Protein AF-A0A1F5SL50-F1 (afdb_monomer_lite)

Foldseek 3Di:
DDALEKEKADLDPPDCFPVPPVDLHGALVPGPPQVRIWIWHQQPPQRDIDIDRSHPPRQAFDFDQHPVRDTSTGSPRDSHYHYHNDDDD

Radius of gyration: 13.02 Å; chains: 1; bounding box: 25×21×41 Å

Sequence (89 aa):
MEEGATYLLCPDKKCRLFLDSSRRIPCEQECPRQDKLVKMIICRNCKNIIELPGDHNALCHIKHACPDGRNALNFRLSGVYYLLYEKPE

Structure (mmCIF, N/CA/C/O backbone):
data_AF-A0A1F5SL50-F1
#
_entry.id   AF-A0A1F5SL50-F1
#
loop_
_atom_site.group_PDB
_atom_site.id
_atom_site.type_symbol
_atom_site.label_atom_id
_atom_site.label_alt_id
_atom_site.label_comp_id
_atom_site.label_asym_id
_atom_site.label_entity_id
_atom_site.label_seq_id
_atom_site.pdbx_PDB_ins_code
_atom_site.Cartn_x
_atom_site.Cartn_y
_atom_site.Cartn_z
_atom_site.occupancy
_atom_site.B_iso_or_equiv
_atom_site.auth_seq_id
_atom_site.auth_comp_id
_atom_site.auth_asym_id
_atom_site.auth_atom_id
_atom_site.pdbx_PDB_model_num
ATOM 1 N N . MET A 1 1 ? 0.202 12.412 -4.951 1.00 76.44 1 MET A N 1
ATOM 2 C CA . MET A 1 1 ? 1.006 11.345 -4.309 1.00 76.44 1 MET A CA 1
ATOM 3 C C . MET A 1 1 ? 2.480 11.604 -4.606 1.00 76.44 1 MET A C 1
ATOM 5 O O . MET A 1 1 ? 2.773 12.1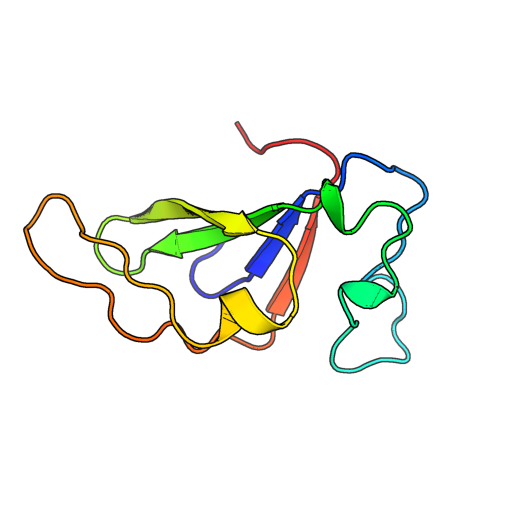47 -5.663 1.00 76.44 1 MET A O 1
ATOM 9 N N . GLU A 1 2 ? 3.384 11.248 -3.697 1.00 76.94 2 GLU A N 1
ATOM 10 C CA . GLU A 1 2 ? 4.823 11.525 -3.757 1.00 76.94 2 GLU A CA 1
ATOM 11 C C . GLU A 1 2 ? 5.623 10.255 -4.058 1.00 76.94 2 GLU A C 1
ATOM 13 O O . GLU A 1 2 ? 5.314 9.162 -3.575 1.00 76.94 2 GLU A O 1
ATOM 18 N N . GLU A 1 3 ? 6.672 10.391 -4.867 1.00 74.88 3 GLU A N 1
ATOM 19 C CA . GLU A 1 3 ? 7.539 9.267 -5.202 1.00 74.88 3 GLU A CA 1
ATOM 20 C C . GLU A 1 3 ? 8.323 8.768 -3.989 1.00 74.88 3 GLU A C 1
ATOM 22 O O . GLU A 1 3 ? 8.911 9.532 -3.230 1.00 74.88 3 GLU A O 1
ATOM 27 N N . GLY A 1 4 ? 8.382 7.446 -3.835 1.00 73.12 4 GLY A N 1
ATOM 28 C CA . GLY A 1 4 ? 9.065 6.806 -2.714 1.00 73.12 4 GLY A CA 1
ATOM 29 C C . GLY A 1 4 ? 8.210 6.671 -1.457 1.00 73.12 4 GLY A C 1
ATOM 30 O O . GLY A 1 4 ? 8.527 5.799 -0.647 1.00 73.12 4 GLY A O 1
ATOM 31 N N . ALA A 1 5 ? 7.130 7.438 -1.311 1.00 79.06 5 ALA A N 1
ATOM 32 C CA . ALA A 1 5 ? 6.165 7.248 -0.238 1.00 79.06 5 ALA A CA 1
ATOM 33 C C . ALA A 1 5 ? 5.278 6.016 -0.477 1.00 79.06 5 ALA A C 1
ATOM 35 O O . ALA A 1 5 ? 5.005 5.626 -1.617 1.00 79.06 5 ALA A O 1
ATOM 36 N N . THR A 1 6 ? 4.806 5.428 0.621 1.00 80.38 6 THR A N 1
ATOM 37 C CA . THR A 1 6 ? 3.822 4.341 0.607 1.00 80.38 6 THR A CA 1
ATOM 38 C C . THR A 1 6 ? 2.486 4.873 1.081 1.00 80.38 6 THR A C 1
ATOM 40 O O . THR A 1 6 ? 2.386 5.410 2.181 1.00 80.38 6 THR A O 1
ATOM 43 N N . TYR A 1 7 ? 1.444 4.695 0.282 1.00 83.62 7 TYR A N 1
ATOM 44 C CA . TYR A 1 7 ? 0.092 5.067 0.666 1.00 83.62 7 TYR A CA 1
ATOM 45 C C . TYR A 1 7 ? -0.689 3.814 1.022 1.00 83.62 7 TYR A C 1
ATOM 47 O O . TYR A 1 7 ? -0.595 2.795 0.343 1.00 83.62 7 TYR A O 1
ATOM 55 N N . LEU A 1 8 ? -1.460 3.886 2.093 1.00 84.06 8 LEU A N 1
ATOM 56 C CA . LEU A 1 8 ? -2.332 2.822 2.546 1.00 84.06 8 LEU A CA 1
ATOM 57 C C . LEU A 1 8 ? -3.759 3.322 2.484 1.00 84.06 8 LEU A C 1
ATOM 59 O O . LEU A 1 8 ? -4.161 4.176 3.261 1.00 84.06 8 LEU A O 1
ATOM 63 N N . LEU A 1 9 ? -4.509 2.801 1.528 1.00 88.19 9 LEU A N 1
ATOM 64 C CA . LEU A 1 9 ? -5.916 3.081 1.357 1.00 88.19 9 LEU A CA 1
ATOM 65 C C . LEU A 1 9 ? -6.718 2.115 2.228 1.00 88.19 9 LEU A C 1
ATOM 67 O O . LEU A 1 9 ? -6.780 0.916 1.952 1.00 88.19 9 LEU A O 1
ATOM 71 N N . CYS A 1 10 ? -7.339 2.647 3.276 1.00 87.56 10 CYS A N 1
ATOM 72 C CA . CYS A 1 10 ? -8.240 1.912 4.148 1.00 87.56 10 CYS A CA 1
ATOM 73 C C . CYS A 1 10 ? -9.651 2.505 4.053 1.00 87.56 10 CYS A C 1
ATOM 75 O O . CYS A 1 10 ? -9.843 3.657 4.432 1.00 87.56 10 CYS A O 1
ATOM 77 N N . PRO A 1 11 ? -10.677 1.740 3.644 1.00 83.12 11 PRO A N 1
ATOM 78 C CA . PRO A 1 11 ? -12.048 2.254 3.599 1.00 83.12 11 PRO A CA 1
ATOM 79 C C . PRO A 1 11 ? -12.652 2.487 4.997 1.00 83.12 11 PRO A C 1
ATOM 81 O O . PRO A 1 11 ? -13.749 3.032 5.118 1.00 83.12 11 PRO A O 1
ATOM 84 N N . ASP A 1 12 ? -11.985 2.042 6.066 1.00 84.88 12 ASP A N 1
ATOM 85 C CA . ASP A 1 12 ? -12.428 2.270 7.437 1.00 84.88 12 ASP A CA 1
ATOM 86 C C . ASP A 1 12 ? -11.873 3.590 7.985 1.00 84.88 12 ASP A C 1
ATOM 88 O O . ASP A 1 12 ? -10.710 3.675 8.378 1.00 84.88 12 ASP A O 1
ATOM 92 N N . LYS A 1 13 ? -12.737 4.606 8.091 1.00 81.12 13 LYS A N 1
ATOM 93 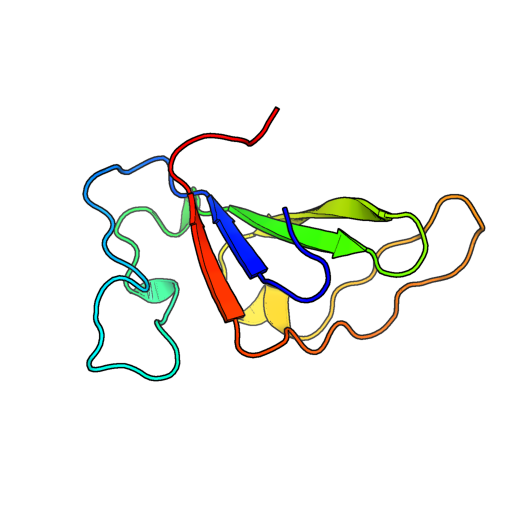C CA . LYS A 1 13 ? -12.404 5.923 8.667 1.00 81.12 13 LYS A CA 1
ATOM 94 C C . LYS A 1 13 ? -12.034 5.878 10.157 1.00 81.12 13 LYS A C 1
ATOM 96 O O . LYS A 1 13 ? -11.579 6.880 10.703 1.00 81.12 13 LYS A O 1
ATOM 101 N N . LYS A 1 14 ? -12.240 4.744 10.838 1.00 80.69 14 LYS A N 1
ATOM 102 C CA . LYS A 1 14 ? -11.776 4.521 12.216 1.00 80.69 14 LYS A CA 1
ATOM 103 C C . LYS A 1 14 ? -10.360 3.955 12.277 1.00 80.69 14 LYS A C 1
ATOM 105 O O . LYS A 1 14 ? -9.788 3.912 13.365 1.00 80.69 14 LYS A O 1
ATOM 110 N N . CYS A 1 15 ? -9.798 3.510 11.152 1.00 78.56 15 CYS A N 1
ATOM 111 C CA . CYS A 1 15 ? -8.422 3.044 11.096 1.00 78.56 15 CYS A CA 1
ATOM 112 C C . CYS A 1 15 ? -7.486 4.202 11.451 1.00 78.56 15 CYS A C 1
ATOM 114 O O . CYS A 1 15 ? -7.582 5.276 10.876 1.00 78.56 15 CYS A O 1
ATOM 116 N N . ARG A 1 16 ? -6.592 3.993 12.419 1.00 72.88 16 ARG A N 1
ATOM 117 C CA . ARG A 1 16 ? -5.597 4.993 12.841 1.00 72.88 16 ARG A CA 1
ATOM 118 C C . ARG A 1 16 ? -4.168 4.517 12.610 1.00 72.88 16 ARG A C 1
ATOM 120 O O . ARG A 1 16 ? -3.244 4.994 13.266 1.00 72.88 16 ARG A O 1
ATOM 127 N N . LEU A 1 17 ? -3.986 3.568 11.688 1.00 71.12 17 LEU A N 1
ATOM 128 C CA . LEU A 1 17 ? -2.657 3.138 11.270 1.00 71.12 17 LEU A CA 1
ATOM 129 C C . LEU A 1 17 ? -1.851 4.379 10.848 1.00 71.12 17 LEU A C 1
ATOM 131 O O . LEU A 1 17 ? -2.358 5.219 10.114 1.00 71.12 17 LEU A O 1
ATOM 135 N N . PHE A 1 18 ? -0.617 4.518 11.334 1.00 64.88 18 PHE A N 1
ATOM 136 C CA . PHE A 1 18 ? 0.271 5.672 11.073 1.00 64.88 18 PHE A CA 1
ATOM 137 C C . PHE A 1 18 ? -0.133 7.024 11.661 1.00 64.88 18 PHE A C 1
ATOM 139 O O . PHE A 1 18 ? 0.614 7.981 11.493 1.00 64.88 18 PHE A O 1
ATOM 146 N N . LEU A 1 19 ? -1.219 7.103 12.434 1.00 59.47 19 LEU A N 1
ATOM 147 C CA . LEU A 1 19 ? -1.517 8.277 13.267 1.00 59.47 19 LEU A CA 1
ATOM 148 C C . LEU A 1 19 ? -0.972 8.140 14.697 1.00 59.47 19 LEU A C 1
ATOM 150 O O . LEU A 1 19 ? -1.026 9.093 15.472 1.00 59.47 19 LEU A O 1
ATOM 154 N N . ASP A 1 20 ? -0.442 6.967 15.051 1.00 58.50 20 ASP A N 1
ATOM 155 C CA . ASP A 1 20 ? 0.233 6.744 16.325 1.00 58.50 20 ASP A CA 1
ATOM 156 C C . ASP A 1 20 ? 1.701 7.189 16.232 1.00 58.50 20 ASP A C 1
ATOM 158 O O . ASP A 1 20 ? 2.576 6.460 15.758 1.00 58.50 20 ASP A O 1
ATOM 162 N N . SER A 1 21 ? 1.965 8.411 16.697 1.00 54.50 21 SER A N 1
ATOM 163 C CA . SER A 1 21 ? 3.295 9.027 16.718 1.00 54.50 21 SER A CA 1
ATOM 164 C C . SER A 1 21 ? 4.310 8.295 17.605 1.00 54.50 21 SER A C 1
ATOM 166 O O . SER A 1 21 ? 5.492 8.634 17.574 1.00 54.50 21 SER A O 1
ATOM 168 N N . SER A 1 22 ? 3.888 7.308 18.407 1.00 58.38 22 SER A N 1
ATOM 169 C CA . SER A 1 22 ? 4.794 6.505 19.238 1.00 58.38 22 SER A CA 1
ATOM 170 C C . SER A 1 22 ? 5.495 5.383 18.462 1.00 58.38 22 SER A C 1
ATOM 172 O O . SER A 1 22 ? 6.427 4.764 18.980 1.00 58.38 22 SER A O 1
ATOM 174 N N . ARG A 1 23 ? 5.090 5.116 17.211 1.00 56.50 23 ARG A N 1
ATOM 175 C CA . ARG A 1 23 ? 5.558 3.958 16.439 1.00 56.50 23 ARG A CA 1
ATOM 176 C C . ARG A 1 23 ? 6.316 4.359 15.182 1.00 56.50 23 ARG A C 1
ATOM 178 O O . ARG A 1 23 ? 5.845 5.140 14.366 1.00 56.50 23 ARG A O 1
ATOM 185 N N . ARG A 1 24 ? 7.493 3.749 14.999 1.00 54.06 24 ARG A N 1
ATOM 186 C CA . ARG A 1 24 ? 8.356 3.956 13.822 1.00 54.06 24 ARG A CA 1
ATOM 187 C C . ARG A 1 24 ? 7.796 3.334 12.541 1.00 54.06 24 ARG A C 1
ATOM 189 O O . ARG A 1 24 ? 8.034 3.881 11.472 1.00 54.06 24 ARG A O 1
ATOM 196 N N . ILE A 1 25 ? 7.116 2.188 12.640 1.00 62.12 25 ILE A N 1
ATOM 197 C CA . ILE A 1 25 ? 6.507 1.473 11.505 1.00 62.12 25 ILE A CA 1
ATOM 198 C C . ILE A 1 25 ? 5.217 0.793 11.996 1.00 62.12 25 ILE A C 1
ATOM 200 O O . ILE A 1 25 ? 5.283 -0.199 12.720 1.00 62.12 25 ILE A O 1
ATOM 204 N N . PRO A 1 26 ? 4.048 1.347 11.675 1.00 64.88 26 PRO A N 1
ATOM 205 C CA . PRO A 1 26 ? 2.751 0.730 11.948 1.00 64.88 26 PRO A CA 1
ATOM 206 C C . PRO A 1 26 ? 2.563 -0.579 11.185 1.00 64.88 26 PRO A C 1
ATOM 208 O O . PRO A 1 26 ? 2.927 -0.676 10.015 1.00 64.88 26 PRO A O 1
ATOM 211 N N . CYS A 1 27 ? 1.995 -1.581 11.857 1.00 72.69 27 CYS A N 1
ATOM 212 C CA . CYS A 1 27 ? 1.773 -2.899 11.279 1.00 72.69 27 CYS A CA 1
ATOM 213 C C . CYS A 1 27 ? 0.372 -2.976 10.667 1.00 72.69 27 CYS A C 1
ATOM 215 O O . CYS A 1 27 ? -0.624 -2.733 11.345 1.00 72.69 27 CYS A O 1
ATOM 217 N N . GLU A 1 28 ? 0.269 -3.367 9.397 1.00 75.00 28 GLU A N 1
ATOM 218 C CA . GLU A 1 28 ? -1.011 -3.503 8.687 1.00 75.00 28 GLU A CA 1
ATOM 219 C C . GLU A 1 28 ? -1.952 -4.545 9.297 1.00 75.00 28 GLU A C 1
ATOM 221 O O . GLU A 1 28 ? -3.163 -4.448 9.107 1.00 75.00 28 GLU A O 1
ATOM 226 N N . GLN A 1 29 ? -1.424 -5.481 10.091 1.00 73.56 29 GLN A N 1
ATOM 227 C CA . GLN A 1 29 ? -2.220 -6.441 10.867 1.00 73.56 29 GLN A CA 1
ATOM 228 C C . GLN A 1 29 ? -3.118 -5.774 11.915 1.00 73.56 29 GLN A C 1
ATOM 230 O O . GLN A 1 29 ? -4.090 -6.363 12.373 1.00 73.56 29 GLN A O 1
ATOM 235 N N . GLU A 1 30 ? -2.811 -4.537 12.298 1.00 76.75 30 GLU A N 1
ATOM 236 C CA . GLU A 1 30 ? -3.601 -3.776 13.266 1.00 76.75 30 GLU A CA 1
ATOM 237 C C . GLU A 1 30 ? -4.759 -3.024 12.601 1.00 76.75 30 GLU A C 1
ATOM 239 O O . GLU A 1 30 ? -5.549 -2.356 13.270 1.00 76.75 30 GLU A O 1
ATOM 244 N N . CYS A 1 31 ? -4.877 -3.123 11.274 1.00 79.56 31 CYS A N 1
ATOM 245 C CA . CYS A 1 31 ? -6.022 -2.613 10.552 1.00 79.56 31 CYS A CA 1
ATOM 246 C C . CYS A 1 31 ? -7.233 -3.523 10.815 1.00 79.56 31 CYS A C 1
ATOM 248 O O . CYS A 1 31 ? -7.190 -4.698 10.449 1.00 79.56 31 CYS A O 1
ATOM 250 N N . PRO A 1 32 ? -8.364 -2.999 11.330 1.00 79.62 32 PRO A N 1
ATOM 251 C CA . PRO A 1 32 ? -9.586 -3.790 11.517 1.00 79.62 32 PRO A CA 1
ATOM 252 C C . PRO A 1 32 ? -10.134 -4.396 10.217 1.00 79.62 32 PRO A C 1
ATOM 254 O O . PRO A 1 32 ? -10.945 -5.316 10.253 1.00 79.62 32 PRO A O 1
ATOM 257 N N . ARG A 1 33 ? -9.721 -3.842 9.071 1.00 83.62 33 ARG A N 1
ATOM 258 C CA . ARG A 1 33 ? -10.090 -4.273 7.721 1.00 83.62 33 ARG A CA 1
ATOM 259 C C . ARG A 1 33 ? -8.855 -4.510 6.860 1.00 83.62 33 ARG A C 1
ATOM 261 O O . ARG A 1 33 ? -8.768 -3.997 5.745 1.00 83.62 33 ARG A O 1
ATOM 268 N N . GLN A 1 34 ? -7.878 -5.241 7.396 1.00 80.69 34 GLN A N 1
ATOM 269 C CA . GLN A 1 34 ? -6.653 -5.590 6.674 1.00 80.69 34 GLN A CA 1
ATOM 270 C C . GLN A 1 34 ? -6.947 -6.232 5.304 1.00 80.69 34 GLN A C 1
ATOM 272 O O . GLN A 1 34 ? -6.251 -5.953 4.333 1.00 80.69 34 GLN A O 1
ATOM 277 N N . ASP A 1 35 ? -8.014 -7.028 5.205 1.00 82.38 35 ASP A N 1
ATOM 278 C CA . ASP A 1 35 ? -8.496 -7.665 3.972 1.00 82.38 35 ASP A CA 1
ATOM 279 C C . ASP A 1 35 ? -8.909 -6.666 2.876 1.00 82.38 35 ASP A C 1
ATOM 281 O O . ASP A 1 35 ? -8.897 -7.002 1.694 1.00 82.38 35 ASP A O 1
ATOM 285 N N . LYS A 1 36 ? -9.260 -5.434 3.259 1.00 85.94 36 LYS A N 1
ATOM 286 C CA . LYS A 1 36 ? -9.670 -4.349 2.350 1.00 85.94 36 LYS A CA 1
ATOM 287 C C . LYS A 1 36 ? -8.633 -3.241 2.235 1.00 85.94 36 LYS A C 1
ATOM 289 O O . LYS A 1 36 ? -8.889 -2.237 1.573 1.00 85.94 36 LYS A O 1
ATOM 294 N N . LEU A 1 37 ? -7.504 -3.391 2.915 1.00 85.25 37 LEU A N 1
ATOM 295 C CA . LEU A 1 37 ? -6.418 -2.434 2.881 1.00 85.25 37 LEU A CA 1
ATOM 296 C C . LEU A 1 37 ? -5.683 -2.579 1.545 1.00 85.25 37 LEU A C 1
ATOM 298 O O . LEU A 1 37 ? -5.297 -3.683 1.160 1.00 85.25 37 LEU A O 1
ATOM 302 N N . VAL A 1 38 ? -5.478 -1.467 0.845 1.00 87.81 38 VAL A N 1
ATOM 303 C CA . VAL A 1 38 ? -4.738 -1.432 -0.421 1.00 87.81 38 VAL A CA 1
ATOM 304 C C . VAL A 1 38 ? -3.500 -0.571 -0.243 1.00 87.81 38 VAL A C 1
ATOM 306 O O . VAL A 1 38 ? -3.570 0.558 0.232 1.00 87.81 38 VAL A O 1
ATOM 309 N N . LYS A 1 39 ? -2.350 -1.099 -0.638 1.00 83.12 39 LYS A N 1
ATOM 310 C CA . LYS A 1 39 ? -1.095 -0.359 -0.727 1.00 83.12 39 LYS A CA 1
ATOM 311 C C . LYS A 1 39 ? -0.994 0.276 -2.094 1.00 83.12 39 LYS A C 1
ATOM 313 O O . LYS A 1 39 ? -1.179 -0.395 -3.100 1.00 83.12 39 LYS A O 1
ATOM 318 N N . MET A 1 40 ? -0.671 1.554 -2.132 1.00 85.38 40 MET A N 1
ATOM 319 C CA . MET A 1 40 ? -0.469 2.292 -3.365 1.00 85.38 40 MET A CA 1
ATOM 320 C C . MET A 1 40 ? 0.928 2.900 -3.336 1.00 85.38 40 MET A C 1
ATOM 322 O O . MET A 1 40 ? 1.293 3.612 -2.398 1.00 85.38 40 MET A O 1
ATOM 326 N N . ILE A 1 41 ? 1.719 2.609 -4.362 1.00 81.69 41 ILE A N 1
ATOM 327 C CA . ILE A 1 41 ? 3.064 3.167 -4.530 1.00 81.69 41 ILE A CA 1
ATOM 328 C C . ILE A 1 41 ? 3.196 3.744 -5.933 1.00 81.69 41 ILE A C 1
ATOM 330 O O . ILE A 1 41 ? 2.564 3.256 -6.867 1.00 81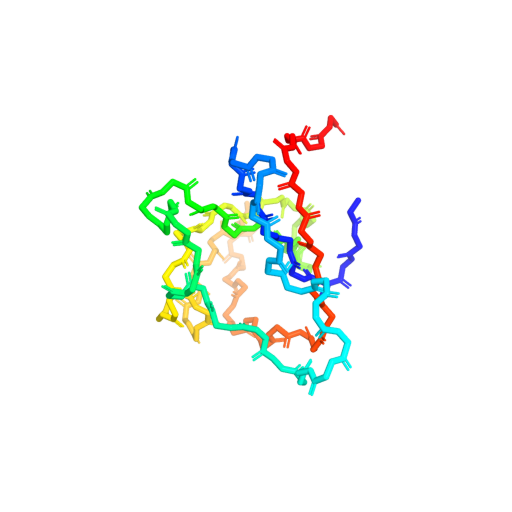.69 41 ILE A O 1
ATOM 334 N N . ILE A 1 42 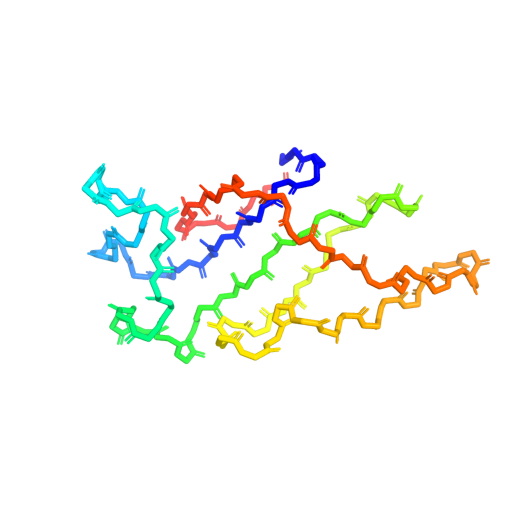? 4.034 4.763 -6.100 1.00 82.31 42 ILE A N 1
ATOM 335 C CA . ILE A 1 42 ? 4.347 5.286 -7.432 1.00 82.31 42 ILE A CA 1
ATOM 336 C C . ILE A 1 42 ? 5.569 4.557 -7.978 1.00 82.31 42 ILE A C 1
ATOM 338 O O . ILE A 1 42 ? 6.633 4.526 -7.349 1.00 82.31 42 ILE A O 1
ATOM 342 N N . CYS A 1 43 ? 5.435 3.999 -9.179 1.00 79.19 43 CYS A N 1
ATOM 343 C CA . CYS A 1 43 ? 6.565 3.432 -9.883 1.00 79.19 43 CYS A CA 1
ATOM 344 C C . CYS A 1 43 ? 7.570 4.529 -10.263 1.00 79.19 43 CYS A C 1
ATOM 346 O O . CYS A 1 43 ? 7.237 5.441 -11.015 1.00 79.19 43 CYS A O 1
ATOM 348 N N . ARG A 1 44 ? 8.831 4.415 -9.832 1.00 76.19 44 ARG A N 1
ATOM 349 C CA . ARG A 1 44 ? 9.879 5.397 -10.180 1.00 76.19 44 ARG A CA 1
ATOM 350 C C . ARG A 1 44 ? 10.165 5.492 -11.682 1.00 76.19 44 ARG A C 1
ATOM 352 O O . ARG A 1 44 ? 10.584 6.550 -12.142 1.00 76.19 44 ARG A O 1
ATOM 359 N N . ASN A 1 45 ? 9.943 4.406 -12.425 1.00 79.06 45 ASN A N 1
ATOM 360 C CA . ASN A 1 45 ? 10.231 4.342 -13.858 1.00 79.06 45 ASN A CA 1
ATOM 361 C C . ASN A 1 45 ? 9.080 4.916 -14.689 1.00 79.06 45 ASN A C 1
ATOM 363 O O . ASN A 1 45 ? 9.272 5.891 -15.405 1.00 79.06 45 ASN A O 1
ATOM 367 N N . CYS A 1 46 ? 7.882 4.333 -14.580 1.00 82.19 46 CYS A N 1
ATOM 368 C CA . CYS A 1 46 ? 6.741 4.699 -15.424 1.00 82.19 46 CYS A CA 1
ATOM 369 C C . CYS A 1 46 ? 5.784 5.715 -14.786 1.00 82.19 46 CYS A C 1
ATOM 371 O O . CYS A 1 46 ? 4.807 6.092 -15.421 1.00 82.19 46 CYS A O 1
ATOM 373 N N . LYS A 1 47 ? 6.030 6.134 -13.536 1.00 81.31 47 LYS A N 1
ATOM 374 C CA . LYS A 1 47 ? 5.185 7.054 -12.747 1.00 81.31 47 LYS A CA 1
ATOM 375 C C . LYS A 1 47 ? 3.742 6.587 -12.522 1.00 81.31 47 LYS A C 1
ATOM 377 O O . LYS A 1 47 ? 2.960 7.314 -11.919 1.00 81.31 47 LYS A O 1
ATOM 382 N N . ASN A 1 48 ? 3.404 5.360 -12.915 1.00 83.00 48 ASN A N 1
ATOM 383 C CA . ASN A 1 48 ? 2.096 4.775 -12.652 1.00 83.00 48 ASN A CA 1
ATOM 384 C C . ASN A 1 48 ? 1.945 4.387 -11.182 1.00 83.00 48 ASN A C 1
ATOM 386 O O . ASN A 1 48 ? 2.905 3.973 -10.520 1.00 83.00 48 ASN A O 1
ATOM 390 N N . ILE A 1 49 ? 0.708 4.472 -10.703 1.00 84.50 49 ILE A N 1
ATOM 391 C CA . ILE A 1 49 ? 0.318 3.964 -9.395 1.00 84.50 49 ILE A CA 1
ATOM 392 C C . ILE A 1 49 ? 0.215 2.440 -9.481 1.00 84.50 49 ILE A C 1
ATOM 394 O O . ILE A 1 49 ? -0.469 1.896 -10.346 1.00 84.50 49 ILE A O 1
ATOM 398 N N . ILE A 1 50 ? 0.901 1.756 -8.572 1.00 83.69 50 ILE A N 1
ATOM 399 C CA . ILE A 1 50 ? 0.827 0.308 -8.402 1.00 83.69 50 ILE A CA 1
ATOM 400 C C . ILE A 1 50 ? -0.012 0.045 -7.158 1.00 83.69 50 ILE A C 1
ATOM 402 O O . ILE A 1 50 ? 0.354 0.481 -6.065 1.00 83.69 50 ILE A O 1
ATOM 406 N N . GLU A 1 51 ? -1.115 -0.678 -7.337 1.00 86.44 51 GLU A N 1
ATOM 407 C CA . GLU A 1 51 ? -1.961 -1.155 -6.248 1.00 86.44 51 GLU A CA 1
ATOM 408 C C . GLU A 1 51 ? -1.524 -2.558 -5.819 1.00 86.44 51 GLU A C 1
ATOM 410 O O . GLU A 1 51 ? -1.298 -3.443 -6.645 1.00 86.44 51 GLU A O 1
ATOM 415 N N . LEU A 1 52 ? -1.389 -2.754 -4.515 1.00 81.62 52 LEU A N 1
ATOM 416 C CA . LEU A 1 52 ? -0.913 -3.979 -3.892 1.00 81.62 52 LEU A CA 1
ATOM 417 C C . LEU A 1 52 ? -1.820 -4.338 -2.714 1.00 81.62 52 LEU A C 1
ATOM 419 O O . LEU A 1 52 ? -2.446 -3.451 -2.127 1.00 81.62 52 LEU A O 1
ATOM 423 N N . PRO A 1 53 ? -1.879 -5.617 -2.319 1.00 81.38 53 PRO A N 1
ATOM 424 C CA . PRO A 1 53 ? -2.579 -6.003 -1.105 1.00 81.38 53 PRO A CA 1
ATOM 425 C C . PRO A 1 53 ? -1.966 -5.311 0.117 1.00 81.38 53 PRO A C 1
ATOM 427 O O . PRO A 1 53 ? -0.757 -5.097 0.190 1.00 81.38 53 PRO A O 1
ATOM 430 N N . GLY A 1 54 ? -2.793 -4.987 1.106 1.00 73.50 54 GLY A N 1
ATOM 431 C CA . GLY A 1 54 ? -2.371 -4.415 2.381 1.00 73.50 54 GLY A CA 1
ATOM 432 C C . GLY A 1 54 ? -1.658 -5.389 3.324 1.00 73.50 54 GLY A C 1
ATOM 433 O O . GLY A 1 54 ? -1.559 -5.111 4.513 1.00 73.50 54 GLY A O 1
ATOM 434 N N . ASP A 1 55 ? -1.170 -6.535 2.852 1.00 73.62 55 ASP A N 1
ATOM 435 C CA . ASP A 1 55 ? -0.526 -7.539 3.695 1.00 73.62 55 ASP A CA 1
ATOM 436 C C . ASP A 1 55 ? 0.950 -7.207 3.962 1.00 73.62 55 ASP A C 1
ATOM 438 O O . ASP A 1 55 ? 1.634 -6.570 3.163 1.00 73.62 55 ASP A O 1
ATOM 442 N N . HIS A 1 56 ? 1.470 -7.640 5.110 1.00 66.62 56 HIS A N 1
ATOM 443 C CA . HIS A 1 56 ? 2.851 -7.356 5.520 1.00 66.62 56 HIS A CA 1
ATOM 444 C C . HIS A 1 56 ? 3.894 -7.867 4.501 1.00 66.62 56 HIS A C 1
ATOM 446 O O . HIS A 1 56 ? 4.968 -7.287 4.355 1.00 66.62 56 HIS A O 1
ATOM 452 N N . ASN A 1 57 ? 3.552 -8.915 3.744 1.00 64.69 57 ASN A N 1
ATOM 453 C CA . ASN A 1 57 ? 4.460 -9.588 2.820 1.00 64.69 57 ASN A CA 1
ATOM 454 C C . ASN A 1 57 ? 4.530 -8.944 1.423 1.00 64.69 57 ASN A C 1
ATOM 456 O O . ASN A 1 57 ? 5.580 -9.049 0.782 1.00 64.69 57 ASN A O 1
ATOM 460 N N . ALA A 1 58 ? 3.496 -8.227 0.951 1.00 64.75 58 ALA A N 1
ATOM 461 C CA . ALA A 1 58 ? 3.546 -7.563 -0.361 1.00 64.75 58 ALA A CA 1
ATOM 462 C C . ALA A 1 58 ? 4.591 -6.438 -0.460 1.00 64.75 58 ALA A C 1
ATOM 464 O O . ALA A 1 58 ? 4.874 -5.967 -1.560 1.00 64.75 58 ALA A O 1
ATOM 465 N N . LEU A 1 59 ? 5.193 -6.013 0.658 1.00 59.78 59 LEU A N 1
ATOM 466 C CA . LEU A 1 59 ? 6.190 -4.935 0.701 1.00 59.78 59 LEU A CA 1
ATOM 467 C C . LEU A 1 59 ? 7.546 -5.343 0.107 1.00 59.78 59 LEU A C 1
ATOM 469 O O . LEU A 1 59 ? 8.278 -4.491 -0.390 1.00 59.78 59 LEU A O 1
ATOM 473 N N . CYS A 1 60 ? 7.913 -6.624 0.183 1.00 56.81 60 CYS A N 1
ATOM 474 C CA . CYS A 1 60 ? 9.300 -7.035 -0.046 1.00 56.81 60 CYS A CA 1
ATOM 475 C C . CYS A 1 60 ? 9.622 -7.329 -1.519 1.00 56.81 60 CYS A C 1
ATOM 477 O O . CYS A 1 60 ? 10.773 -7.191 -1.929 1.00 56.81 60 CYS A O 1
ATOM 479 N N . HIS A 1 61 ? 8.634 -7.729 -2.329 1.00 59.38 61 HIS A N 1
ATOM 480 C CA . HIS A 1 61 ? 8.870 -8.210 -3.696 1.00 59.38 61 HIS A CA 1
ATOM 481 C C . HIS A 1 61 ? 7.772 -7.765 -4.663 1.00 59.38 61 HIS A C 1
ATOM 483 O O . HIS A 1 61 ? 6.911 -8.545 -5.066 1.00 59.38 61 HIS A O 1
ATOM 489 N N . ILE A 1 62 ? 7.830 -6.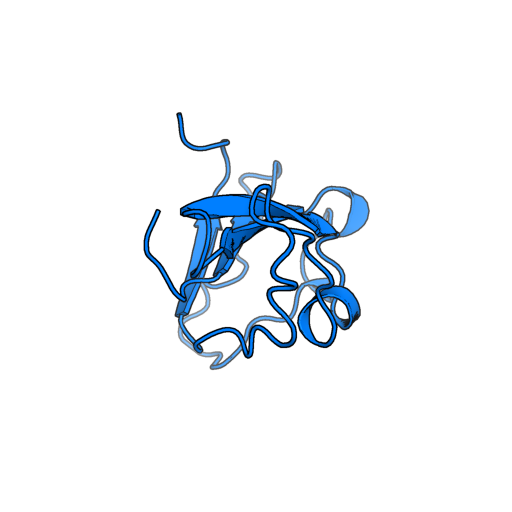504 -5.085 1.00 66.38 62 ILE A N 1
ATOM 490 C CA . ILE A 1 62 ? 6.906 -5.972 -6.088 1.00 66.38 62 ILE A CA 1
ATOM 491 C C . ILE A 1 62 ? 7.526 -6.166 -7.470 1.00 66.38 62 ILE A C 1
ATOM 493 O O . ILE A 1 62 ? 8.580 -5.606 -7.772 1.00 66.38 62 ILE A O 1
ATOM 497 N N . LYS A 1 63 ? 6.868 -6.967 -8.313 1.00 68.88 63 LYS A N 1
ATOM 498 C CA . LYS A 1 63 ? 7.207 -7.118 -9.732 1.00 68.88 63 LYS A CA 1
ATOM 499 C C . LYS A 1 63 ? 6.208 -6.316 -10.557 1.00 68.88 63 LYS A C 1
ATOM 501 O O . LYS A 1 63 ? 5.151 -6.824 -10.913 1.00 68.88 63 LYS A O 1
ATOM 506 N N . HIS A 1 64 ? 6.537 -5.060 -10.843 1.00 73.06 64 HIS A N 1
ATOM 507 C CA . HIS A 1 64 ? 5.772 -4.249 -11.786 1.00 73.06 64 HIS A CA 1
ATOM 508 C C . HIS A 1 64 ? 6.474 -4.230 -13.146 1.00 73.06 64 HIS A C 1
ATOM 510 O O . HIS A 1 64 ? 7.603 -3.739 -13.258 1.00 73.06 64 HIS A O 1
ATOM 516 N N . ALA A 1 65 ? 5.801 -4.778 -14.158 1.00 73.44 65 ALA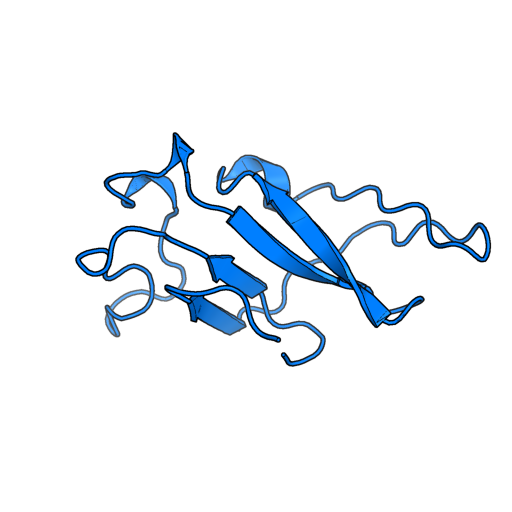 A N 1
ATOM 517 C CA . ALA A 1 65 ? 6.210 -4.670 -15.550 1.00 73.44 65 ALA A CA 1
ATOM 518 C C . ALA A 1 65 ? 5.796 -3.289 -16.064 1.00 73.44 65 ALA A C 1
ATOM 520 O O . ALA A 1 65 ? 4.610 -3.026 -16.271 1.00 73.44 65 ALA A O 1
ATOM 521 N N . CYS A 1 66 ? 6.766 -2.391 -16.219 1.00 74.12 66 CYS A N 1
ATOM 522 C CA . CYS A 1 66 ? 6.490 -1.080 -16.784 1.00 74.12 66 CYS A CA 1
ATOM 523 C C . CYS A 1 66 ? 6.153 -1.213 -18.286 1.00 74.12 66 CYS A C 1
ATOM 525 O O . CYS A 1 66 ? 6.635 -2.145 -18.938 1.00 74.12 66 CYS A O 1
ATOM 527 N N . PRO A 1 67 ? 5.376 -0.278 -18.866 1.00 70.44 67 PRO A N 1
ATOM 528 C CA . PRO A 1 67 ? 5.024 -0.291 -20.293 1.00 70.44 67 PRO A CA 1
ATOM 529 C C . PRO A 1 67 ? 6.233 -0.258 -21.241 1.00 70.44 67 PRO A C 1
ATOM 531 O O . PRO A 1 67 ? 6.131 -0.664 -22.392 1.00 70.44 67 PRO A O 1
ATOM 534 N N . ASP A 1 68 ? 7.383 0.212 -20.756 1.00 67.81 68 ASP A N 1
ATOM 535 C CA . ASP A 1 68 ? 8.666 0.259 -21.465 1.00 67.81 68 ASP A CA 1
ATOM 536 C C . ASP A 1 68 ? 9.468 -1.058 -21.360 1.00 67.81 68 ASP A C 1
ATOM 538 O O . ASP A 1 68 ? 10.632 -1.114 -21.760 1.00 67.81 68 ASP A O 1
ATOM 542 N N . GLY A 1 69 ? 8.877 -2.120 -20.799 1.00 62.66 69 GLY A N 1
ATOM 543 C CA . GLY A 1 69 ? 9.512 -3.427 -20.621 1.00 62.66 69 GLY A CA 1
ATOM 544 C C . GLY A 1 69 ? 10.539 -3.480 -19.487 1.00 62.66 69 GLY A C 1
ATOM 545 O O . GLY A 1 69 ? 11.145 -4.530 -19.256 1.00 62.66 69 GLY A O 1
ATOM 546 N N . ARG A 1 70 ? 10.745 -2.382 -18.745 1.00 64.00 70 ARG A N 1
ATOM 547 C CA . ARG A 1 70 ? 11.636 -2.370 -17.581 1.00 64.00 70 ARG A CA 1
ATOM 548 C C . ARG A 1 70 ? 10.887 -2.898 -16.364 1.00 64.00 70 ARG A C 1
ATOM 550 O O . ARG A 1 70 ? 9.867 -2.354 -15.947 1.00 64.00 70 ARG A O 1
ATOM 557 N N . ASN A 1 71 ? 11.415 -3.942 -15.736 1.00 59.78 71 ASN A N 1
ATOM 558 C CA . ASN A 1 71 ? 10.892 -4.364 -14.444 1.00 59.78 71 ASN A CA 1
ATOM 559 C C . ASN A 1 71 ? 11.383 -3.382 -13.379 1.00 59.78 71 ASN A C 1
ATOM 561 O O . ASN A 1 71 ? 12.590 -3.219 -13.190 1.00 59.78 71 ASN A O 1
ATOM 565 N N . ALA A 1 72 ? 10.462 -2.750 -12.656 1.00 59.06 72 ALA A N 1
ATOM 566 C CA . ALA A 1 72 ? 10.813 -2.016 -11.449 1.00 59.06 72 ALA A CA 1
ATOM 567 C C . ALA A 1 72 ? 11.038 -3.039 -10.323 1.00 59.06 72 ALA A C 1
ATOM 569 O O . ALA A 1 72 ? 10.170 -3.282 -9.490 1.00 59.06 72 ALA A O 1
ATOM 570 N N . LEU A 1 73 ? 12.175 -3.735 -10.386 1.00 50.94 73 LEU A N 1
ATOM 571 C CA . LEU A 1 73 ? 12.565 -4.751 -9.415 1.00 50.94 73 LEU A CA 1
ATOM 572 C C . LEU A 1 73 ? 13.107 -4.042 -8.177 1.00 50.94 73 LEU A C 1
ATOM 574 O O . LEU A 1 73 ? 14.140 -3.381 -8.243 1.00 50.94 73 LEU A O 1
ATOM 578 N N . ASN A 1 74 ? 12.429 -4.247 -7.050 1.00 52.66 74 ASN A N 1
ATOM 579 C CA . ASN A 1 74 ? 12.859 -3.881 -5.697 1.00 52.66 74 ASN A CA 1
ATOM 580 C C . ASN A 1 74 ? 12.564 -2.428 -5.296 1.00 52.66 74 ASN A C 1
ATOM 582 O O . ASN A 1 74 ? 13.458 -1.598 -5.125 1.00 52.66 74 ASN A O 1
ATOM 586 N N . PHE A 1 75 ? 11.288 -2.137 -5.034 1.00 57.47 75 PHE A N 1
ATOM 587 C CA . PHE A 1 75 ? 10.942 -1.004 -4.180 1.00 57.47 75 PHE A CA 1
ATOM 588 C C . PHE A 1 75 ? 11.271 -1.358 -2.731 1.00 57.47 75 PHE A C 1
ATOM 590 O O . PHE A 1 75 ? 10.514 -2.053 -2.064 1.00 57.47 75 PHE A O 1
ATOM 597 N N . ARG A 1 76 ? 12.396 -0.852 -2.220 1.00 52.78 76 ARG A N 1
ATOM 598 C CA . ARG A 1 76 ? 12.530 -0.658 -0.777 1.00 52.78 76 ARG A CA 1
ATOM 599 C C . ARG A 1 76 ? 11.711 0.581 -0.450 1.00 52.78 76 ARG A C 1
ATOM 601 O O . ARG A 1 76 ? 12.103 1.685 -0.830 1.00 52.78 76 ARG A O 1
ATOM 608 N N . LEU A 1 77 ? 10.546 0.383 0.154 1.00 58.00 77 LEU A N 1
ATOM 609 C CA . LEU A 1 77 ? 9.668 1.487 0.512 1.00 58.00 77 LEU A CA 1
ATOM 610 C C . LEU A 1 77 ? 10.445 2.440 1.413 1.00 58.00 77 LEU A C 1
ATOM 612 O O . LEU A 1 77 ? 11.062 2.021 2.398 1.00 58.00 77 LEU A O 1
ATOM 616 N N . SER A 1 78 ? 10.514 3.708 0.999 1.00 54.91 78 SER A N 1
ATOM 617 C CA . SER A 1 78 ? 11.105 4.731 1.851 1.00 54.91 78 SER A CA 1
ATOM 618 C C . SER A 1 78 ? 10.236 4.786 3.106 1.00 54.91 78 SER A C 1
ATOM 620 O O . SER A 1 78 ? 9.031 4.578 3.009 1.00 54.91 78 SER A O 1
ATOM 622 N N . GLY A 1 79 ? 10.814 4.983 4.289 1.00 62.09 79 GLY A N 1
ATOM 623 C CA . GLY A 1 79 ? 10.096 4.913 5.570 1.00 62.09 79 GLY A CA 1
ATOM 624 C C . GLY A 1 79 ? 8.992 5.964 5.780 1.00 62.09 79 GLY A C 1
ATOM 625 O O . GLY A 1 79 ? 8.665 6.255 6.923 1.00 62.09 79 GLY A O 1
ATOM 626 N N . VAL A 1 80 ? 8.459 6.554 4.710 1.00 74.62 80 VAL A N 1
ATOM 627 C CA . VAL A 1 80 ? 7.368 7.521 4.685 1.00 74.62 80 VAL A CA 1
ATOM 628 C C . VAL A 1 80 ? 6.078 6.802 4.282 1.00 74.62 80 VAL A C 1
ATOM 630 O O . VAL A 1 80 ? 5.972 6.251 3.181 1.00 74.62 80 VAL A O 1
ATOM 633 N N . TYR A 1 81 ? 5.096 6.822 5.182 1.00 78.06 81 TYR A N 1
ATOM 634 C CA . TYR A 1 81 ? 3.805 6.158 5.023 1.00 78.06 81 TYR A CA 1
ATOM 635 C C . TYR A 1 81 ? 2.665 7.156 5.230 1.00 78.06 81 TYR A C 1
ATOM 637 O O . TYR A 1 81 ? 2.705 7.953 6.165 1.00 78.06 81 TYR A O 1
ATOM 645 N N . TYR A 1 82 ? 1.632 7.071 4.397 1.00 81.69 82 TYR A N 1
ATOM 646 C CA . TYR A 1 82 ? 0.425 7.888 4.497 1.00 81.69 82 TYR A CA 1
ATOM 647 C C . TYR A 1 82 ? -0.811 6.994 4.544 1.00 81.69 82 TYR A C 1
ATOM 649 O O . TYR A 1 82 ? -0.947 6.084 3.727 1.00 81.69 82 TYR A O 1
ATOM 657 N N . LEU A 1 83 ? -1.734 7.276 5.461 1.00 84.06 83 LEU A N 1
ATOM 658 C CA . LEU A 1 83 ? -3.054 6.649 5.480 1.00 84.06 83 LEU A CA 1
ATOM 659 C C . LEU A 1 83 ? -4.028 7.500 4.658 1.00 84.06 83 LEU A C 1
ATOM 661 O O . LEU A 1 83 ? -4.177 8.697 4.902 1.00 84.06 83 LEU A O 1
ATOM 665 N N . LEU A 1 84 ? -4.697 6.869 3.700 1.00 87.19 84 LEU A N 1
ATOM 666 C CA . LEU A 1 84 ? -5.762 7.441 2.889 1.00 87.19 84 LEU A CA 1
ATOM 667 C C . LEU A 1 84 ? -7.070 6.711 3.192 1.00 87.19 84 LEU A C 1
ATOM 669 O O . LEU A 1 84 ? -7.080 5.499 3.407 1.00 87.19 84 LEU A O 1
ATOM 673 N N . TYR A 1 85 ? -8.179 7.441 3.149 1.00 85.94 85 TYR A N 1
ATOM 674 C CA . TYR A 1 85 ? -9.518 6.850 3.250 1.00 85.94 85 TYR A CA 1
ATOM 675 C C . TYR A 1 85 ? -10.248 6.804 1.907 1.00 85.94 85 TYR A C 1
ATOM 677 O O . TYR A 1 85 ? -11.240 6.092 1.766 1.00 85.94 85 TYR A O 1
ATOM 685 N N . GLU A 1 86 ? -9.753 7.555 0.924 1.00 86.00 86 GLU A N 1
ATOM 686 C CA . GLU A 1 86 ? -10.333 7.713 -0.408 1.00 86.00 86 GLU A CA 1
ATOM 687 C C . GLU A 1 86 ? -9.210 7.634 -1.450 1.00 86.00 86 GLU A C 1
ATOM 689 O O . GLU A 1 86 ? -8.066 8.005 -1.164 1.00 86.00 86 GLU A O 1
ATOM 694 N N . LYS A 1 87 ? -9.517 7.092 -2.637 1.00 81.88 87 LYS A N 1
ATOM 695 C CA . LYS A 1 87 ? -8.545 7.030 -3.734 1.00 81.88 87 LYS A CA 1
ATOM 696 C C . LYS A 1 87 ? -8.248 8.457 -4.210 1.00 81.88 87 LYS A C 1
ATOM 698 O O . LYS A 1 87 ? -9.198 9.204 -4.422 1.00 81.88 87 LYS A O 1
ATOM 703 N N . PRO A 1 88 ? -6.971 8.834 -4.373 1.00 75.31 88 PRO A N 1
ATOM 704 C CA . PRO A 1 88 ? -6.625 10.116 -4.968 1.00 75.31 88 PRO A CA 1
ATOM 705 C C . PRO A 1 88 ? -7.037 10.130 -6.447 1.00 75.31 88 PRO A C 1
ATOM 707 O O . PRO A 1 88 ? -6.832 9.130 -7.140 1.00 75.31 88 PRO A O 1
ATOM 710 N N . GLU A 1 89 ? -7.635 11.242 -6.879 1.00 68.19 89 GLU A N 1
ATOM 711 C CA . GLU A 1 89 ? -7.991 11.533 -8.279 1.00 68.19 89 GLU A CA 1
ATOM 712 C C . GLU A 1 89 ? -6.765 11.871 -9.139 1.00 68.19 89 GLU A C 1
ATOM 714 O O . GLU A 1 89 ? -5.797 12.467 -8.601 1.00 68.19 89 GLU A O 1
#

Organism: NCBI:txid1797994

Secondary structure (DSSP, 8-state):
--TT-EEEE-S-TT--TTT-TT-SS--GGG-TTGGG-EEEEE-TTT--EEEEESSGGGGS--EEE-TTS-EEE-----S-EEEESS---

pLDDT: mean 73.42, std 10.49, range [50.94, 88.19]